Protein AF-A0A8R2D737-F1 (afdb_monomer)

Solvent-accessible surface area (backbone atoms only — not comparable to full-atom values): 8173 Å² total; per-residue (Å²): 112,77,72,64,36,71,63,40,55,35,70,74,32,66,66,56,41,51,51,49,53,51,54,52,37,54,50,36,44,52,48,15,49,54,43,38,68,54,73,87,69,84,84,71,87,76,64,88,74,66,80,75,78,56,69,66,61,56,52,51,53,54,69,70,34,63,68,55,52,54,49,51,52,50,48,45,76,72,65,49,45,78,71,92,48,25,66,59,35,47,52,52,51,50,52,51,52,52,50,53,52,51,53,51,48,52,54,49,52,52,49,52,54,52,48,58,62,57,44,73,38,72,66,46,37,48,53,50,25,40,51,53,12,52,55,41,41,50,51,42,60,64,72,78,104

Sequence (145 aa):
MVAFGIGGLILLYPSLHLVLKIAGSLYLLWLAWKIATAEYEKLETEDANVKQMPFWQGGLLQLINPKAWLMALGAVASFSLAGDAYLHSVIAISIGMALVNVVSGVIWMGFGSLIGRLLRSPRAWKIFNLAMGALTAACVLLIWR

Organism: Acyrthosiphon pisum (NCBI:txid7029)

Mean predicted aligned error: 8.8 Å

InterPro domains:
  IPR001123 Amino acid exporter protein, LeuE-type [PF01810] (2-135)
  IPR001123 Amino acid exporter protein, LeuE-type [PTHR30086] (1-143)

Structure (mmCIF, N/CA/C/O backbone):
data_AF-A0A8R2D737-F1
#
_entry.id   AF-A0A8R2D737-F1
#
loop_
_atom_site.group_PDB
_atom_site.id
_atom_site.type_symbol
_atom_site.label_atom_id
_atom_site.label_alt_id
_atom_site.label_comp_id
_atom_site.label_asym_id
_atom_site.label_entity_id
_atom_site.label_seq_id
_atom_site.pdbx_PDB_ins_code
_atom_site.Cartn_x
_atom_site.Cartn_y
_atom_site.Cartn_z
_atom_site.occupancy
_atom_site.B_iso_or_equiv
_atom_site.auth_seq_id
_atom_site.auth_comp_id
_atom_site.auth_asym_id
_atom_site.auth_atom_id
_atom_site.pdbx_PDB_model_num
ATOM 1 N N . MET A 1 1 ? 2.967 -3.550 -24.556 1.00 42.69 1 MET A N 1
ATOM 2 C CA . MET A 1 1 ? 2.340 -4.831 -24.962 1.00 42.69 1 MET A CA 1
ATOM 3 C C . MET A 1 1 ? 1.610 -5.537 -23.816 1.00 42.69 1 MET A C 1
ATOM 5 O O . MET A 1 1 ? 0.497 -5.972 -24.050 1.00 42.69 1 MET A O 1
ATOM 9 N N . VAL A 1 2 ? 2.101 -5.548 -22.566 1.00 39.44 2 VAL A N 1
ATOM 10 C CA . VAL A 1 2 ? 1.296 -6.027 -21.407 1.00 39.44 2 VAL A CA 1
ATOM 11 C C . VAL A 1 2 ? 0.088 -5.114 -21.108 1.00 39.44 2 VAL A C 1
ATOM 13 O O . VAL A 1 2 ? -0.982 -5.598 -20.760 1.00 39.44 2 VAL A O 1
ATOM 16 N N . ALA A 1 3 ? 0.206 -3.804 -21.365 1.00 42.97 3 ALA A N 1
ATOM 17 C CA . ALA A 1 3 ? -0.917 -2.856 -21.301 1.00 42.97 3 ALA A CA 1
ATOM 18 C C . ALA A 1 3 ? -2.002 -3.073 -22.385 1.00 42.97 3 ALA A C 1
ATOM 20 O O . ALA A 1 3 ? -3.113 -2.585 -22.226 1.00 42.97 3 ALA A O 1
ATOM 21 N N . PHE A 1 4 ? -1.708 -3.836 -23.449 1.00 49.62 4 PHE A N 1
ATOM 22 C CA . PHE A 1 4 ? -2.704 -4.270 -24.441 1.00 49.62 4 PHE A CA 1
ATOM 23 C C . PHE A 1 4 ? -3.404 -5.586 -24.047 1.00 49.62 4 PHE A C 1
ATOM 25 O O . PHE A 1 4 ? -4.264 -6.057 -24.783 1.00 49.62 4 PHE A O 1
ATOM 32 N N . GLY A 1 5 ? -3.053 -6.183 -22.898 1.00 67.06 5 GLY A N 1
ATOM 33 C CA . GLY A 1 5 ? -3.760 -7.329 -22.319 1.00 67.06 5 GLY A CA 1
ATOM 34 C C . GLY A 1 5 ? -5.106 -6.927 -21.709 1.00 67.06 5 GLY A C 1
ATOM 35 O O . GLY A 1 5 ? -5.777 -6.036 -22.211 1.00 67.06 5 GLY A O 1
ATOM 36 N N . ILE A 1 6 ? -5.498 -7.549 -20.593 1.00 58.34 6 ILE A N 1
ATOM 37 C CA . ILE A 1 6 ? -6.812 -7.402 -19.927 1.00 58.34 6 ILE A CA 1
ATOM 38 C C . ILE A 1 6 ? -7.327 -5.942 -19.864 1.00 58.34 6 ILE A C 1
ATOM 40 O O . ILE A 1 6 ? -8.517 -5.717 -20.052 1.00 58.34 6 ILE A O 1
ATOM 44 N N . GLY A 1 7 ? -6.450 -4.944 -19.690 1.00 58.56 7 GLY A N 1
ATOM 45 C CA . GLY A 1 7 ? -6.817 -3.520 -19.734 1.00 58.56 7 GLY A CA 1
ATOM 46 C C . GLY A 1 7 ? -7.440 -3.052 -21.060 1.00 58.56 7 GLY A C 1
ATOM 47 O O . GLY A 1 7 ? -8.422 -2.317 -21.038 1.00 58.56 7 GLY A O 1
ATOM 48 N N . GLY A 1 8 ? -6.944 -3.524 -22.207 1.00 62.84 8 GLY A N 1
ATOM 49 C CA . GLY A 1 8 ? -7.545 -3.268 -23.519 1.00 62.84 8 GLY A CA 1
ATOM 50 C C . GLY A 1 8 ? -8.907 -3.950 -23.681 1.00 62.84 8 GLY A C 1
ATOM 51 O O . GLY A 1 8 ? -9.856 -3.320 -24.135 1.00 62.84 8 GLY A O 1
ATOM 52 N N . LEU A 1 9 ? -9.042 -5.202 -23.226 1.00 64.94 9 LEU A N 1
ATOM 53 C CA . LEU A 1 9 ? -10.320 -5.935 -23.226 1.00 64.94 9 LEU A CA 1
ATOM 54 C C . LEU A 1 9 ? -11.387 -5.250 -22.355 1.00 64.94 9 LEU A C 1
ATOM 56 O O . LEU A 1 9 ? -12.548 -5.185 -22.747 1.00 64.94 9 LEU A O 1
ATOM 60 N N . ILE A 1 10 ? -10.999 -4.696 -21.205 1.00 66.56 10 ILE A N 1
ATOM 61 C CA . ILE A 1 10 ? -11.898 -3.929 -20.328 1.00 66.56 10 ILE A CA 1
ATOM 62 C C . ILE A 1 10 ? -12.374 -2.635 -21.008 1.00 66.56 10 ILE A C 1
ATOM 64 O O . ILE A 1 10 ? -13.529 -2.253 -20.833 1.00 66.56 10 ILE A O 1
ATOM 68 N N . LEU A 1 11 ? -11.524 -1.982 -21.808 1.00 65.75 11 LEU A N 1
ATOM 69 C CA . LEU A 1 11 ? -11.902 -0.789 -22.579 1.00 65.75 11 LEU A CA 1
ATOM 70 C C . LEU A 1 11 ? -12.816 -1.118 -23.771 1.00 65.75 11 LEU A C 1
ATOM 72 O O . LEU A 1 11 ? -13.665 -0.308 -24.129 1.00 65.75 11 LEU A O 1
ATOM 76 N N . LEU A 1 12 ? -12.661 -2.305 -24.364 1.00 73.00 12 LEU A N 1
ATOM 77 C CA . LEU A 1 12 ? -13.482 -2.792 -25.478 1.00 73.00 12 LEU A CA 1
ATOM 78 C C . LEU A 1 12 ? -14.896 -3.221 -25.050 1.00 73.00 12 LEU A C 1
ATOM 80 O O . LEU A 1 12 ? -15.819 -3.129 -25.857 1.00 73.00 12 LEU A O 1
ATOM 84 N N . TYR A 1 13 ? -15.085 -3.660 -23.799 1.00 80.94 13 TYR A N 1
ATOM 85 C CA . TYR A 1 13 ? -16.378 -4.111 -23.270 1.00 80.94 13 TYR A CA 1
ATOM 86 C C . TYR A 1 13 ? -16.858 -3.231 -22.101 1.00 80.94 13 TYR A C 1
ATOM 88 O O . TYR A 1 13 ? -16.513 -3.492 -20.944 1.00 80.94 13 TYR A O 1
ATOM 96 N N . PRO A 1 14 ? -17.733 -2.236 -22.355 1.00 79.44 14 PRO A N 1
ATOM 97 C CA . PRO A 1 14 ? -18.270 -1.347 -21.318 1.00 79.44 14 PRO A CA 1
ATOM 98 C C . PRO A 1 14 ? -18.964 -2.081 -20.161 1.00 79.44 14 PRO A C 1
ATOM 100 O O . PRO A 1 14 ? -18.904 -1.642 -19.013 1.00 79.44 14 PRO A O 1
ATOM 103 N N . SER A 1 15 ? -19.591 -3.228 -20.443 1.00 84.19 15 SER A N 1
ATOM 104 C CA . SER A 1 15 ? -20.219 -4.087 -19.433 1.00 84.19 15 SER A CA 1
ATOM 105 C C . SER A 1 15 ? -19.199 -4.694 -18.466 1.00 84.19 15 SER A C 1
ATOM 107 O O . SER A 1 15 ? -19.436 -4.699 -17.260 1.00 84.19 15 SER A O 1
ATOM 109 N N . LEU A 1 16 ? -18.043 -5.145 -18.963 1.00 85.12 16 LEU A N 1
ATOM 110 C CA . LEU A 1 16 ? -16.965 -5.684 -18.131 1.00 85.12 16 LEU A CA 1
ATOM 111 C C . LEU A 1 16 ? -16.389 -4.600 -17.216 1.00 85.12 16 LEU A C 1
ATOM 113 O O . LEU A 1 16 ? -16.150 -4.847 -16.033 1.00 85.12 16 LEU A O 1
ATOM 117 N N . HIS A 1 17 ? -16.227 -3.386 -17.742 1.00 83.25 17 HIS A N 1
ATOM 118 C CA . HIS A 1 17 ? -15.794 -2.243 -16.948 1.00 83.25 17 HIS A CA 1
ATOM 119 C C . HIS A 1 17 ? -16.789 -1.933 -15.819 1.00 83.25 17 HIS A C 1
ATOM 121 O O . HIS A 1 17 ? -16.374 -1.790 -14.670 1.00 83.25 17 HIS A O 1
ATOM 127 N N . LEU A 1 18 ? -18.098 -1.914 -16.098 1.00 88.06 18 LEU A N 1
ATOM 128 C CA . LEU A 1 18 ? -19.127 -1.695 -15.074 1.00 88.06 18 LEU A CA 1
ATOM 129 C C . LEU A 1 18 ? -19.121 -2.788 -13.994 1.00 88.06 18 LEU A C 1
ATOM 131 O O . LEU A 1 18 ? -19.165 -2.471 -12.805 1.00 88.06 18 LEU A O 1
ATOM 135 N N . VAL A 1 19 ? -19.021 -4.061 -14.390 1.00 90.94 19 VAL A N 1
ATOM 136 C CA . VAL A 1 19 ? -18.943 -5.190 -13.448 1.00 90.94 19 VAL A CA 1
ATOM 137 C C . VAL A 1 19 ? -17.732 -5.044 -12.529 1.00 90.94 19 VAL A C 1
ATOM 139 O O . VAL A 1 19 ? -17.870 -5.191 -11.317 1.00 90.94 19 VAL A O 1
ATOM 142 N N . LEU A 1 20 ? -16.565 -4.687 -13.072 1.00 88.81 20 LEU A N 1
ATOM 143 C CA . LEU A 1 20 ? -15.360 -4.449 -12.277 1.00 88.81 20 LEU A CA 1
ATOM 144 C C . LEU A 1 20 ? -15.508 -3.252 -11.332 1.00 88.81 20 LEU A C 1
ATOM 146 O O . LEU A 1 20 ? -15.084 -3.347 -10.180 1.00 88.81 20 LEU A O 1
ATOM 150 N N . LYS A 1 21 ? -16.141 -2.154 -11.770 1.00 90.62 21 LYS A N 1
ATOM 151 C CA . LYS A 1 21 ? -16.426 -0.994 -10.905 1.00 90.62 21 LYS A CA 1
ATOM 152 C C . LYS A 1 21 ? -17.318 -1.389 -9.729 1.00 90.62 21 LYS A C 1
ATOM 154 O O . LYS A 1 21 ? -17.006 -1.036 -8.592 1.00 90.62 21 LYS A O 1
ATOM 159 N N . ILE A 1 22 ? -18.386 -2.150 -9.973 1.00 94.19 22 ILE A N 1
ATOM 160 C CA . ILE A 1 22 ? -19.298 -2.622 -8.919 1.00 94.19 22 ILE A CA 1
ATOM 161 C C . ILE A 1 22 ? -18.581 -3.598 -7.983 1.00 94.19 22 ILE A C 1
ATOM 163 O O . ILE A 1 22 ? -18.577 -3.383 -6.772 1.00 94.19 22 ILE A O 1
ATOM 167 N N . ALA A 1 23 ? -17.930 -4.630 -8.526 1.00 94.44 23 ALA A N 1
ATOM 168 C CA . ALA A 1 23 ? -17.226 -5.638 -7.736 1.00 94.44 23 ALA A CA 1
ATOM 169 C C . ALA A 1 23 ? -16.114 -5.012 -6.876 1.00 94.44 23 ALA A C 1
ATOM 171 O O . ALA A 1 23 ? -16.032 -5.281 -5.677 1.00 94.44 23 ALA A O 1
ATOM 172 N N . GLY A 1 24 ? -15.308 -4.120 -7.458 1.00 93.19 24 GLY A N 1
ATOM 173 C CA . GLY A 1 24 ? -14.271 -3.379 -6.744 1.00 93.19 24 GLY A CA 1
ATOM 174 C C . GLY A 1 24 ? -14.838 -2.451 -5.667 1.00 93.19 24 GLY A C 1
ATOM 175 O O . GLY A 1 24 ? -14.299 -2.408 -4.565 1.00 93.19 24 GLY A O 1
ATOM 176 N N . SER A 1 25 ? -15.957 -1.768 -5.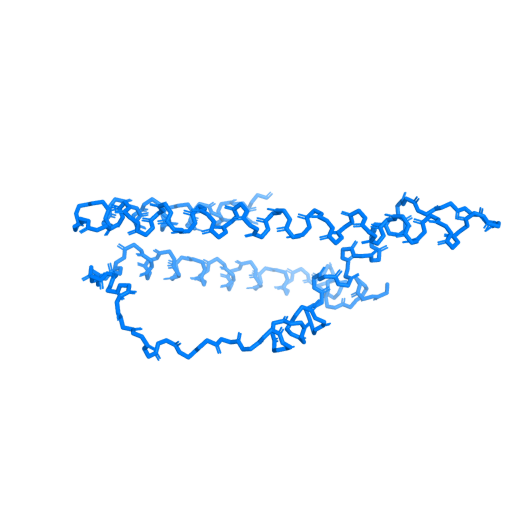939 1.00 95.75 25 SER A N 1
ATOM 177 C CA . SER A 1 25 ? -16.638 -0.924 -4.944 1.00 95.75 25 SER A CA 1
ATOM 178 C C . SER A 1 25 ? -17.130 -1.740 -3.753 1.00 95.75 25 SER A C 1
ATOM 180 O O . SER A 1 25 ? -16.855 -1.383 -2.610 1.00 95.75 25 SER A O 1
ATOM 182 N N . LEU A 1 26 ? -17.819 -2.857 -4.008 1.00 96.88 26 LEU A N 1
ATOM 183 C CA . LEU A 1 26 ? -18.318 -3.750 -2.960 1.00 96.88 26 LEU A CA 1
ATOM 184 C C . LEU A 1 26 ? -17.171 -4.314 -2.121 1.00 96.88 26 LEU A C 1
ATOM 186 O O . LEU A 1 26 ? -17.252 -4.319 -0.894 1.00 96.88 26 LEU A O 1
ATOM 190 N N . TYR A 1 27 ? -16.084 -4.730 -2.772 1.00 96.12 27 TYR A N 1
ATOM 191 C CA . TYR A 1 27 ? -14.895 -5.215 -2.084 1.00 96.12 27 TYR A CA 1
ATOM 192 C C . TYR A 1 27 ? -14.253 -4.137 -1.202 1.00 96.12 27 TYR A C 1
ATOM 194 O O . TYR A 1 27 ? -13.930 -4.413 -0.048 1.00 96.12 27 TYR A O 1
ATOM 202 N N . LEU A 1 28 ? -14.099 -2.905 -1.699 1.00 95.56 28 LEU A N 1
ATOM 203 C CA . LEU A 1 28 ? -13.539 -1.803 -0.912 1.00 95.56 28 LEU A CA 1
ATOM 204 C C . LEU A 1 28 ? -14.435 -1.414 0.265 1.00 95.56 28 LEU A C 1
ATOM 206 O O . LEU A 1 28 ? -13.910 -1.152 1.342 1.00 95.56 28 LEU A O 1
ATOM 210 N N . LEU A 1 29 ? -15.762 -1.416 0.102 1.00 96.88 29 LEU A N 1
ATOM 211 C CA . LEU A 1 29 ? -16.694 -1.172 1.210 1.00 96.88 29 LEU A CA 1
ATOM 212 C C . LEU A 1 29 ? -16.627 -2.285 2.257 1.00 96.88 29 LEU A C 1
ATOM 214 O O . LEU A 1 29 ? -16.580 -2.003 3.454 1.00 96.88 29 LEU A O 1
ATOM 218 N N . TRP A 1 30 ? -16.568 -3.542 1.819 1.00 97.19 30 TRP A N 1
ATOM 219 C CA . TRP A 1 30 ? -16.375 -4.681 2.712 1.00 97.19 30 TRP A CA 1
ATOM 220 C C . TRP A 1 30 ? -15.043 -4.586 3.469 1.00 97.19 30 TRP A C 1
ATOM 222 O O . TRP A 1 30 ? -14.998 -4.794 4.682 1.00 97.19 30 TRP A O 1
ATOM 232 N N . LEU A 1 31 ? -13.963 -4.213 2.779 1.00 95.06 31 LEU A N 1
ATOM 233 C CA . LEU A 1 31 ? -12.648 -4.022 3.383 1.00 95.06 31 LEU A CA 1
ATOM 234 C C . LEU A 1 31 ? -12.648 -2.848 4.370 1.00 95.06 31 LEU A C 1
ATOM 236 O O . LEU A 1 31 ? -12.115 -2.976 5.468 1.00 95.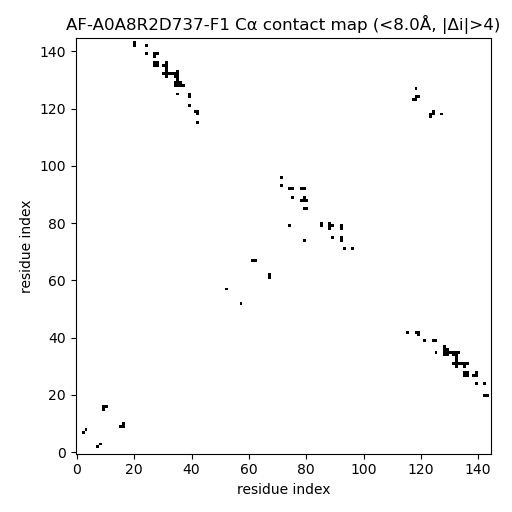06 31 LEU A O 1
ATOM 240 N N . ALA A 1 32 ? -13.280 -1.731 4.007 1.00 96.44 32 ALA A N 1
ATOM 241 C CA . ALA A 1 32 ? -13.440 -0.562 4.863 1.00 96.44 32 ALA A CA 1
ATOM 242 C C . ALA A 1 32 ? -14.180 -0.911 6.158 1.00 96.44 32 ALA A C 1
ATOM 244 O O . ALA A 1 32 ? -13.723 -0.536 7.238 1.00 96.44 32 ALA A O 1
ATOM 245 N N . TRP A 1 33 ? -15.275 -1.672 6.054 1.00 96.50 33 TRP A N 1
ATOM 246 C CA . TRP A 1 33 ? -16.006 -2.188 7.209 1.00 96.50 33 TRP A CA 1
ATOM 247 C C . TRP A 1 33 ? -15.107 -3.058 8.087 1.00 96.50 33 TRP A C 1
ATOM 249 O O . TRP A 1 33 ? -14.979 -2.799 9.280 1.00 96.50 33 TRP A O 1
ATOM 259 N N . LYS A 1 34 ? -14.409 -4.027 7.483 1.00 95.38 34 LYS A N 1
ATOM 260 C CA . LYS A 1 34 ? -13.509 -4.938 8.199 1.00 95.38 34 LYS A CA 1
ATOM 261 C C . LYS A 1 34 ? -12.390 -4.201 8.940 1.00 95.38 34 LYS A C 1
ATOM 263 O O . LYS A 1 34 ? -12.056 -4.589 10.054 1.00 95.38 34 LYS A O 1
ATOM 268 N N . ILE A 1 35 ? -11.821 -3.151 8.342 1.00 93.25 35 ILE A N 1
ATOM 269 C CA . ILE A 1 35 ? -10.809 -2.304 8.989 1.00 93.25 35 ILE A CA 1
ATOM 270 C C . ILE A 1 35 ? -11.443 -1.530 10.150 1.00 93.25 35 ILE A C 1
ATOM 272 O O . ILE A 1 35 ? -10.923 -1.575 11.261 1.00 93.25 35 ILE A O 1
ATOM 276 N N . ALA A 1 36 ? -12.574 -0.857 9.920 1.00 93.69 36 ALA A N 1
ATOM 277 C CA . ALA A 1 36 ? -13.226 -0.013 10.922 1.00 93.69 36 ALA A CA 1
ATOM 278 C C . ALA A 1 36 ? -13.704 -0.791 12.160 1.00 93.69 36 ALA A C 1
ATOM 280 O O . ALA A 1 36 ? -13.657 -0.256 13.268 1.00 93.69 36 ALA A O 1
ATOM 281 N N . THR A 1 37 ? -14.140 -2.044 11.991 1.00 92.62 37 THR A N 1
ATOM 282 C CA . THR A 1 37 ? -14.617 -2.907 13.085 1.00 92.62 37 THR A CA 1
ATOM 283 C C . THR A 1 37 ? -13.556 -3.858 13.629 1.00 92.62 37 THR A C 1
ATOM 285 O O . THR A 1 37 ? -13.895 -4.736 14.419 1.00 92.62 37 THR A O 1
ATOM 288 N N . ALA A 1 38 ? -12.294 -3.739 13.209 1.00 90.69 38 ALA A N 1
ATOM 289 C CA . ALA A 1 38 ? -11.240 -4.607 13.715 1.00 90.69 38 ALA A CA 1
ATOM 290 C C . ALA A 1 38 ? -11.055 -4.402 15.226 1.00 90.69 38 ALA A C 1
ATOM 292 O O . ALA A 1 38 ? -10.828 -3.279 15.699 1.00 90.69 38 ALA A O 1
ATOM 293 N N . GLU A 1 39 ? -11.165 -5.499 15.976 1.00 86.31 39 GLU A N 1
ATOM 294 C CA . GLU A 1 39 ? -11.001 -5.501 17.425 1.00 86.31 39 GLU A CA 1
ATOM 295 C C . GLU A 1 39 ? -9.598 -5.037 17.816 1.00 86.31 39 GLU A C 1
ATOM 297 O O . GLU A 1 39 ? -8.647 -5.113 17.038 1.00 86.31 39 GLU A O 1
ATOM 302 N N . TYR A 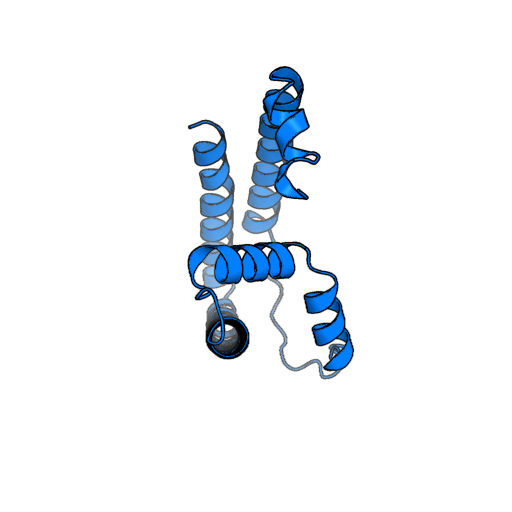1 40 ? -9.489 -4.484 19.022 1.00 83.38 40 TYR A N 1
ATOM 303 C CA . TYR A 1 40 ? -8.198 -4.074 19.547 1.00 83.38 40 TYR A CA 1
ATOM 304 C C . TYR A 1 40 ? -7.394 -5.319 19.909 1.00 83.38 40 TYR A C 1
ATOM 306 O O . TYR A 1 40 ? -7.680 -5.973 20.910 1.00 83.38 40 TYR A O 1
ATOM 314 N N . GLU A 1 41 ? -6.372 -5.600 19.115 1.00 74.50 41 GLU A N 1
ATOM 315 C CA . GLU A 1 41 ? -5.362 -6.595 19.432 1.00 74.50 41 GLU A CA 1
ATOM 316 C C . GLU A 1 41 ? -4.112 -5.855 19.896 1.00 74.50 41 GLU A C 1
ATOM 318 O O . GLU A 1 41 ? -3.612 -4.938 19.233 1.00 74.50 41 GLU A O 1
ATOM 323 N N . LYS A 1 42 ? -3.633 -6.191 21.093 1.00 68.56 42 LYS A N 1
ATOM 324 C CA . LYS A 1 42 ? -2.420 -5.579 21.622 1.00 68.56 42 LYS A CA 1
ATOM 325 C C . LYS A 1 42 ? -1.282 -5.998 20.695 1.00 68.56 42 LYS A C 1
ATOM 327 O O . LYS A 1 42 ? -0.989 -7.180 20.579 1.00 68.56 42 LYS A O 1
ATOM 332 N N . LEU A 1 43 ? -0.664 -5.025 20.027 1.00 67.00 43 LEU A N 1
ATOM 333 C CA . LEU A 1 43 ? 0.498 -5.247 19.169 1.00 67.00 43 LEU A CA 1
ATOM 334 C C . LEU A 1 43 ? 1.693 -5.654 20.046 1.00 67.00 43 LEU A C 1
ATOM 336 O O . LEU A 1 43 ? 2.532 -4.820 20.401 1.00 67.00 43 LEU A O 1
ATOM 340 N N . GLU A 1 44 ? 1.746 -6.917 20.458 1.00 61.88 44 GLU A N 1
ATOM 341 C CA . GLU A 1 44 ? 2.868 -7.477 21.202 1.00 61.88 44 GLU A CA 1
ATOM 342 C C . GLU A 1 44 ? 4.036 -7.635 20.233 1.00 61.88 44 GLU A C 1
ATOM 344 O O . GLU A 1 44 ? 4.102 -8.525 19.396 1.00 61.88 44 GLU A O 1
ATOM 349 N N . THR A 1 45 ? 4.949 -6.666 20.290 1.00 57.44 45 THR A N 1
ATOM 350 C CA . THR A 1 45 ? 6.151 -6.629 19.444 1.00 57.44 45 THR A CA 1
ATOM 351 C C . THR A 1 45 ? 7.261 -7.542 19.988 1.00 57.44 45 THR A C 1
ATOM 353 O O . THR A 1 45 ? 8.351 -7.569 19.428 1.00 57.44 45 THR A O 1
ATOM 356 N N . GLU A 1 46 ? 7.005 -8.246 21.097 1.00 53.22 46 GLU A N 1
ATOM 357 C CA . GLU A 1 46 ? 7.983 -9.049 21.844 1.00 53.22 46 GLU A CA 1
ATOM 358 C C . GLU A 1 46 ? 7.935 -10.546 21.524 1.00 53.22 46 GLU A C 1
ATOM 360 O O . GLU A 1 46 ? 8.849 -11.271 21.918 1.00 53.22 46 GLU A O 1
ATOM 365 N N . ASP A 1 47 ? 6.953 -11.017 20.748 1.00 50.03 47 ASP A N 1
ATOM 366 C CA . ASP A 1 47 ? 6.954 -12.400 20.283 1.00 50.03 47 ASP A CA 1
ATOM 367 C C . ASP A 1 47 ? 8.047 -12.603 19.225 1.00 50.03 47 ASP A C 1
ATOM 369 O O . ASP A 1 47 ? 7.868 -12.409 18.020 1.00 50.03 47 ASP A O 1
ATOM 373 N N . ALA A 1 48 ? 9.208 -13.063 19.692 1.00 52.19 48 ALA A N 1
ATOM 374 C CA . ALA A 1 48 ? 10.379 -13.451 18.905 1.00 52.19 48 ALA A CA 1
ATOM 375 C C . ALA A 1 48 ? 10.121 -14.596 17.894 1.00 52.19 48 ALA A C 1
ATOM 377 O O . ALA A 1 48 ? 11.046 -15.041 17.218 1.00 52.19 48 ALA A O 1
ATOM 378 N N . ASN A 1 49 ? 8.875 -15.067 17.770 1.00 52.34 49 ASN A N 1
ATOM 379 C CA . ASN A 1 49 ? 8.445 -16.128 16.860 1.00 52.34 49 ASN A CA 1
ATOM 380 C C . ASN A 1 49 ? 7.803 -15.626 15.557 1.00 52.34 49 ASN A C 1
ATOM 382 O O . ASN A 1 49 ? 7.328 -16.439 14.759 1.00 52.34 49 ASN A O 1
ATOM 386 N N . VAL A 1 50 ? 7.806 -14.315 15.280 1.00 59.81 50 VAL A N 1
ATOM 387 C CA . VAL A 1 50 ? 7.458 -13.831 13.936 1.00 59.81 50 VAL A CA 1
ATOM 388 C C . VAL A 1 50 ? 8.483 -14.396 12.954 1.00 59.81 50 VAL A C 1
ATOM 390 O O . VAL A 1 50 ? 9.648 -14.000 12.955 1.00 59.81 50 VAL A O 1
ATOM 393 N N . LYS A 1 51 ? 8.049 -15.343 12.116 1.00 63.66 51 LYS A N 1
ATOM 394 C CA . LYS A 1 51 ? 8.868 -15.965 11.072 1.00 63.66 51 LYS A CA 1
ATOM 395 C C . LYS A 1 51 ? 9.421 -14.870 10.160 1.00 63.66 51 LYS A C 1
ATOM 397 O O . LYS A 1 51 ? 8.718 -14.361 9.289 1.00 63.66 51 LYS A O 1
ATOM 402 N N . GLN A 1 52 ? 10.675 -14.490 10.3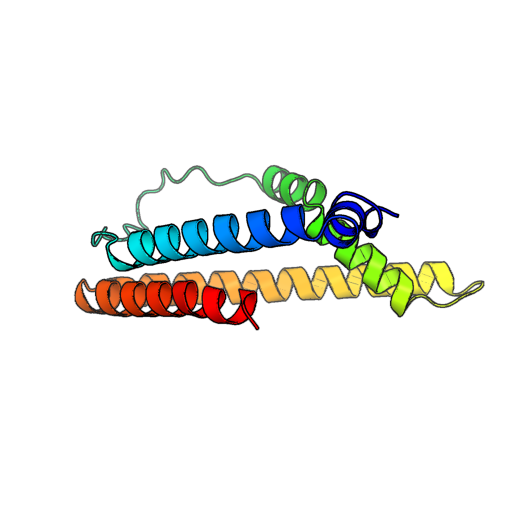88 1.00 69.00 52 GLN A N 1
ATOM 403 C CA . GLN A 1 52 ? 11.343 -13.470 9.594 1.00 69.00 52 GLN A CA 1
ATOM 404 C C . GLN A 1 52 ? 11.441 -13.971 8.156 1.00 69.00 52 GLN A C 1
ATOM 406 O O . GLN A 1 52 ? 11.967 -15.056 7.900 1.00 69.00 52 GLN A O 1
ATOM 411 N N . MET A 1 53 ? 10.903 -13.200 7.212 1.00 76.88 53 MET A N 1
ATOM 412 C CA . MET A 1 53 ? 11.030 -13.538 5.802 1.00 76.88 53 MET A CA 1
ATOM 413 C C . MET A 1 53 ? 12.498 -13.336 5.392 1.00 76.88 53 MET A C 1
ATOM 415 O O . MET A 1 53 ? 12.993 -12.210 5.485 1.00 76.88 53 MET A O 1
ATOM 419 N N . PRO A 1 54 ? 13.220 -14.383 4.954 1.00 84.75 54 PRO A N 1
ATOM 420 C CA . PRO A 1 54 ? 14.600 -14.239 4.518 1.00 84.75 54 PRO A CA 1
ATOM 421 C C . PRO A 1 54 ? 14.690 -13.297 3.312 1.00 84.75 54 PRO A C 1
ATOM 423 O O . PRO A 1 54 ? 13.813 -13.276 2.447 1.00 84.75 54 PRO A O 1
ATOM 426 N N . PHE A 1 55 ? 15.788 -12.543 3.234 1.00 83.19 55 PHE A N 1
ATOM 427 C CA . PHE A 1 55 ? 16.003 -11.490 2.234 1.00 83.19 55 PHE A CA 1
ATOM 428 C C . PHE A 1 55 ? 15.709 -11.933 0.789 1.00 83.19 55 PHE A C 1
ATOM 430 O O . PHE A 1 55 ? 15.062 -11.211 0.031 1.00 83.19 55 PHE A O 1
ATOM 437 N N . TRP A 1 56 ? 16.111 -13.152 0.419 1.00 85.62 56 TRP A N 1
ATOM 438 C CA . TRP A 1 56 ? 15.895 -13.692 -0.924 1.00 85.62 56 TRP A CA 1
ATOM 439 C C . TRP A 1 56 ? 14.411 -13.887 -1.266 1.00 85.62 56 TRP A C 1
ATOM 441 O O . TRP A 1 56 ? 14.028 -13.673 -2.413 1.00 85.62 56 TRP A O 1
ATOM 451 N N . GLN A 1 57 ? 13.557 -14.233 -0.291 1.00 86.50 57 GLN A N 1
ATOM 452 C CA . GLN A 1 57 ? 12.109 -14.349 -0.512 1.00 86.50 57 GLN A CA 1
ATOM 453 C C . GLN A 1 57 ? 11.502 -12.979 -0.810 1.00 86.50 57 GLN A C 1
ATOM 455 O O . GLN A 1 57 ? 10.673 -12.858 -1.709 1.00 86.50 57 GLN A O 1
ATOM 460 N N . GLY A 1 58 ? 11.976 -11.934 -0.124 1.00 82.94 58 GLY A N 1
ATOM 461 C CA . GLY A 1 58 ? 11.611 -10.551 -0.435 1.00 82.94 58 GLY A CA 1
ATOM 462 C C . GLY A 1 58 ? 12.062 -10.126 -1.831 1.00 82.94 58 GLY A C 1
ATOM 463 O O . GLY A 1 58 ? 11.276 -9.534 -2.571 1.00 82.94 58 GLY A O 1
ATOM 464 N N . GLY A 1 59 ? 13.288 -10.484 -2.221 1.00 83.06 59 GLY A N 1
ATOM 465 C CA . GLY A 1 59 ? 13.807 -10.243 -3.570 1.00 83.06 59 GLY A CA 1
ATOM 466 C C . GLY A 1 59 ? 12.976 -10.931 -4.657 1.00 83.06 59 GLY A C 1
ATOM 467 O O . GLY A 1 59 ? 12.578 -10.290 -5.628 1.00 83.06 59 GLY A O 1
ATOM 468 N N . LEU A 1 60 ? 12.633 -12.209 -4.469 1.00 87.19 60 LEU A N 1
ATOM 469 C CA . LEU A 1 60 ? 11.780 -12.950 -5.404 1.00 87.19 60 LEU A CA 1
ATOM 470 C C . LEU A 1 60 ? 10.363 -12.378 -5.484 1.00 87.19 60 LEU A C 1
ATOM 472 O O . LEU A 1 60 ? 9.798 -12.313 -6.574 1.00 87.19 60 LEU A O 1
ATOM 476 N N . LEU A 1 61 ? 9.797 -11.918 -4.366 1.00 84.38 61 LEU A N 1
ATOM 477 C CA . LEU A 1 61 ? 8.480 -11.282 -4.366 1.00 84.38 61 LEU A CA 1
ATOM 478 C C . LEU A 1 61 ? 8.482 -9.989 -5.191 1.00 84.38 61 LEU A C 1
ATOM 480 O O . LEU A 1 61 ? 7.539 -9.737 -5.939 1.00 84.38 61 LEU A O 1
ATOM 484 N N . GLN A 1 62 ? 9.546 -9.185 -5.098 1.00 82.69 62 GLN A N 1
ATOM 485 C CA . GLN A 1 62 ? 9.694 -8.002 -5.950 1.00 82.69 62 GLN A CA 1
ATOM 486 C C . GLN A 1 62 ? 9.885 -8.378 -7.420 1.00 82.69 62 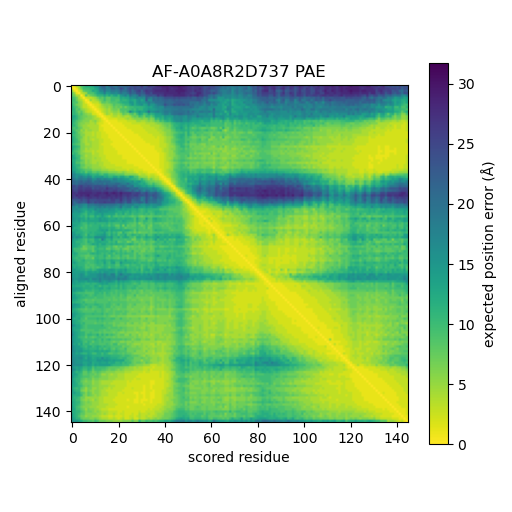GLN A C 1
ATOM 488 O O . GLN A 1 62 ? 9.324 -7.711 -8.288 1.00 82.69 62 GLN A O 1
ATOM 493 N N . LEU A 1 63 ? 10.617 -9.459 -7.703 1.00 83.06 63 LEU A N 1
ATOM 494 C CA . LEU A 1 63 ? 10.834 -9.927 -9.068 1.00 83.06 63 LEU A CA 1
ATOM 495 C C . LEU A 1 63 ? 9.547 -10.438 -9.720 1.00 83.06 63 LEU A C 1
ATOM 497 O O . LEU A 1 63 ? 9.339 -10.184 -10.896 1.00 83.06 63 LEU A O 1
ATOM 501 N N . ILE A 1 64 ? 8.668 -11.123 -8.989 1.00 85.31 64 ILE A N 1
ATOM 502 C CA . ILE A 1 64 ? 7.397 -11.633 -9.534 1.00 85.31 64 ILE A CA 1
ATOM 503 C C . ILE A 1 64 ? 6.341 -10.515 -9.642 1.00 85.31 64 ILE A C 1
ATOM 505 O O . ILE A 1 64 ? 5.336 -10.673 -10.331 1.00 85.31 64 ILE A O 1
ATOM 509 N N . ASN A 1 65 ? 6.554 -9.364 -8.997 1.00 85.19 65 ASN A N 1
ATOM 510 C CA . ASN A 1 65 ? 5.590 -8.271 -8.965 1.00 85.19 65 ASN A CA 1
ATOM 511 C C . ASN A 1 65 ? 5.482 -7.549 -10.330 1.00 85.19 65 ASN A C 1
ATOM 513 O O . ASN A 1 65 ? 6.362 -6.750 -10.671 1.00 85.19 65 ASN A O 1
ATOM 517 N N . PRO A 1 66 ? 4.369 -7.702 -11.079 1.00 80.12 66 PRO A N 1
ATOM 518 C CA . PRO A 1 66 ? 4.216 -7.071 -12.391 1.00 80.12 66 PRO A CA 1
ATOM 519 C C . PRO A 1 66 ? 4.212 -5.537 -12.314 1.00 80.12 66 PRO A C 1
ATOM 521 O O . PRO A 1 66 ? 4.574 -4.870 -13.283 1.00 80.12 66 PRO A O 1
ATOM 524 N N . LYS A 1 67 ? 3.864 -4.953 -11.157 1.00 80.25 67 LYS A N 1
ATOM 525 C CA . LYS A 1 67 ? 3.925 -3.502 -10.934 1.00 80.25 67 LYS A CA 1
ATOM 526 C C . LYS A 1 67 ? 5.353 -2.976 -11.075 1.00 80.25 67 LYS A C 1
ATOM 528 O O . LYS A 1 67 ? 5.547 -1.918 -11.669 1.00 80.25 67 LYS A O 1
ATOM 533 N N . ALA A 1 68 ? 6.339 -3.710 -10.555 1.00 82.75 68 ALA A N 1
ATOM 534 C CA . ALA A 1 68 ? 7.739 -3.303 -10.618 1.00 82.75 68 ALA A CA 1
ATOM 535 C C . ALA A 1 68 ? 8.239 -3.277 -12.069 1.00 82.75 68 ALA A C 1
ATOM 537 O O . ALA A 1 68 ? 8.892 -2.321 -12.483 1.00 82.75 68 ALA A O 1
ATOM 538 N N . TRP A 1 69 ? 7.856 -4.277 -12.867 1.00 83.94 69 TRP A N 1
ATOM 539 C CA . TRP A 1 69 ? 8.262 -4.384 -14.269 1.00 83.94 69 TRP A CA 1
ATOM 540 C C . TRP A 1 69 ? 7.646 -3.277 -15.113 1.00 83.94 69 TRP A C 1
ATOM 542 O O . TRP A 1 69 ? 8.341 -2.637 -15.896 1.00 83.94 69 TRP A O 1
ATOM 552 N N . LEU A 1 70 ? 6.352 -3.012 -14.924 1.00 85.44 70 LEU A N 1
ATOM 553 C CA . LEU A 1 70 ? 5.660 -1.934 -15.627 1.00 85.44 70 LEU A CA 1
ATOM 554 C C . LEU A 1 70 ? 6.263 -0.565 -15.297 1.00 85.44 70 LEU A C 1
ATOM 556 O O . LEU A 1 70 ? 6.413 0.262 -16.192 1.00 85.44 70 LEU A O 1
ATOM 560 N N . MET A 1 71 ? 6.657 -0.343 -14.041 1.00 86.19 71 MET A N 1
ATOM 561 C CA . MET A 1 71 ? 7.314 0.897 -13.630 1.00 86.19 71 MET A CA 1
ATOM 562 C C . MET A 1 71 ? 8.704 1.039 -14.260 1.00 86.19 71 MET A C 1
ATOM 564 O O . MET A 1 71 ? 9.023 2.105 -14.780 1.00 86.19 71 MET A O 1
ATOM 568 N N . ALA A 1 72 ? 9.511 -0.028 -14.262 1.00 85.62 72 ALA A N 1
ATOM 569 C CA . ALA A 1 72 ? 10.845 -0.023 -14.867 1.00 85.62 72 ALA A CA 1
ATOM 570 C C . ALA A 1 72 ? 10.782 0.205 -16.383 1.00 85.62 72 ALA A C 1
ATOM 572 O O . ALA A 1 72 ? 11.490 1.057 -16.915 1.00 85.62 72 ALA A O 1
ATOM 573 N N . LEU A 1 73 ? 9.873 -0.494 -17.068 1.00 86.62 73 LEU A N 1
ATOM 574 C CA . LEU A 1 73 ? 9.623 -0.296 -18.495 1.00 86.62 73 LEU A CA 1
ATOM 575 C C . LEU A 1 73 ? 9.150 1.128 -18.791 1.00 86.62 73 LEU A C 1
ATOM 577 O O . LEU A 1 73 ? 9.631 1.735 -19.743 1.00 86.62 73 LEU A O 1
ATOM 581 N N . GLY A 1 74 ? 8.245 1.676 -17.975 1.00 88.12 74 GLY A N 1
ATOM 582 C CA . GLY A 1 74 ? 7.775 3.053 -18.118 1.00 88.12 74 GLY A CA 1
ATOM 583 C C . GLY A 1 74 ? 8.894 4.078 -17.928 1.00 88.12 74 GLY A C 1
ATOM 584 O O . GLY A 1 74 ? 8.992 5.025 -18.706 1.00 88.12 74 GLY A O 1
ATOM 585 N N . ALA A 1 75 ? 9.772 3.869 -16.945 1.00 88.06 75 ALA A N 1
ATOM 586 C CA . ALA A 1 75 ? 10.906 4.750 -16.687 1.00 88.06 75 ALA A CA 1
ATOM 587 C C . ALA A 1 75 ? 11.931 4.713 -17.828 1.00 88.06 75 ALA A C 1
ATOM 589 O O . ALA A 1 75 ? 12.332 5.766 -18.317 1.00 88.06 75 ALA A O 1
ATOM 590 N N . VAL A 1 76 ? 12.306 3.521 -18.303 1.00 89.50 76 VAL A N 1
ATOM 591 C CA . VAL A 1 76 ? 13.207 3.380 -19.456 1.00 89.50 76 VAL A CA 1
ATOM 592 C C . VAL A 1 76 ? 12.578 4.015 -20.694 1.00 89.50 76 VAL A C 1
ATOM 594 O O . VAL A 1 76 ? 13.209 4.856 -21.319 1.00 89.50 76 VAL A O 1
ATOM 597 N N . ALA A 1 77 ? 11.317 3.705 -21.002 1.00 87.44 77 ALA A N 1
ATOM 598 C CA . ALA A 1 77 ? 10.630 4.270 -22.163 1.00 87.44 77 ALA A CA 1
ATOM 599 C C . ALA A 1 77 ? 10.520 5.804 -22.123 1.00 87.44 77 ALA A C 1
ATOM 601 O O . ALA A 1 77 ? 10.529 6.435 -23.175 1.00 87.44 77 ALA A O 1
ATOM 602 N N . SER A 1 78 ? 10.418 6.399 -20.931 1.00 88.94 78 SER A N 1
ATOM 603 C CA . SER A 1 78 ? 10.252 7.850 -20.777 1.00 88.94 78 SER A CA 1
ATOM 604 C C . SER A 1 78 ? 11.576 8.614 -20.722 1.00 88.94 78 SER A C 1
ATOM 606 O O . SER A 1 78 ? 11.612 9.777 -21.113 1.00 88.94 78 SER A O 1
ATOM 608 N N . PHE A 1 79 ? 12.650 7.995 -20.217 1.00 88.31 79 PHE A N 1
ATOM 609 C CA . PHE A 1 79 ? 13.880 8.709 -19.851 1.00 88.31 79 PHE A CA 1
ATOM 610 C C . PHE A 1 79 ? 15.168 8.144 -20.471 1.00 88.31 79 PHE A C 1
ATOM 612 O O . PHE A 1 79 ? 16.229 8.738 -20.277 1.00 88.31 79 PHE A O 1
ATOM 619 N N . SER A 1 80 ? 15.129 7.021 -21.199 1.00 89.69 80 SER A N 1
ATOM 620 C CA . SER A 1 80 ? 16.333 6.488 -21.854 1.00 89.69 80 SER A CA 1
ATOM 621 C C . SER A 1 80 ? 16.782 7.365 -23.023 1.00 89.69 80 SER A C 1
ATOM 623 O O . SER A 1 80 ? 15.952 7.847 -23.795 1.00 89.69 80 SER A O 1
ATOM 625 N N . LEU A 1 81 ? 18.096 7.526 -23.184 1.00 90.19 81 LEU A N 1
ATOM 626 C CA . LEU A 1 81 ? 18.696 8.213 -24.331 1.00 90.19 81 LEU A CA 1
ATOM 627 C C . LEU A 1 81 ? 18.895 7.242 -25.502 1.00 90.19 81 LEU A C 1
ATOM 629 O O . LEU A 1 81 ? 19.128 6.063 -25.283 1.00 90.19 81 LEU A O 1
ATOM 633 N N . ALA A 1 82 ? 18.856 7.725 -26.744 1.00 88.69 82 ALA A N 1
ATOM 634 C CA . ALA A 1 82 ? 19.154 6.908 -27.925 1.00 88.69 82 ALA A CA 1
ATOM 635 C C . ALA A 1 82 ? 20.666 6.854 -28.241 1.00 88.69 82 ALA A C 1
ATOM 637 O O . ALA A 1 82 ? 21.433 7.711 -27.802 1.00 88.69 82 ALA A O 1
ATOM 638 N N . GLY A 1 83 ? 21.084 5.870 -29.045 1.00 89.56 83 GLY A N 1
ATOM 639 C CA . GLY A 1 83 ? 22.471 5.722 -29.509 1.00 89.56 83 GLY A CA 1
ATOM 640 C C . GLY A 1 83 ? 23.419 5.164 -28.442 1.00 89.56 83 GLY A C 1
ATOM 641 O O . GLY A 1 83 ? 22.999 4.410 -27.564 1.00 89.56 83 GLY A O 1
ATOM 642 N N . ASP A 1 84 ? 24.695 5.547 -28.500 1.00 89.94 84 ASP A N 1
ATOM 643 C CA . ASP A 1 84 ? 25.757 5.001 -27.634 1.00 89.94 84 ASP A CA 1
ATOM 644 C C . ASP A 1 84 ? 25.512 5.247 -26.133 1.00 89.94 84 ASP A C 1
ATOM 646 O O . ASP A 1 84 ? 25.965 4.487 -25.276 1.00 89.94 84 ASP A O 1
ATOM 650 N N . ALA A 1 85 ? 24.731 6.278 -25.796 1.00 90.88 85 ALA A N 1
ATOM 651 C CA . ALA A 1 85 ? 24.369 6.610 -24.420 1.00 90.88 85 ALA A CA 1
ATOM 652 C C . ALA A 1 85 ? 23.226 5.748 -23.847 1.00 90.88 85 ALA A C 1
ATOM 654 O O . ALA A 1 85 ? 22.927 5.860 -22.653 1.00 90.88 85 ALA A O 1
ATOM 655 N N . TYR A 1 86 ? 22.587 4.885 -24.649 1.00 92.06 86 TYR A N 1
ATOM 656 C CA . TYR A 1 86 ? 21.424 4.100 -24.219 1.00 92.06 86 TYR A CA 1
ATOM 657 C C . TYR A 1 86 ? 21.732 3.243 -22.990 1.00 92.06 86 TYR A C 1
ATOM 659 O O . TYR A 1 86 ? 21.064 3.382 -21.964 1.00 92.06 86 TYR A O 1
ATOM 667 N N . LEU A 1 87 ? 22.793 2.431 -23.041 1.00 91.50 87 LEU A N 1
ATOM 668 C CA . LEU A 1 87 ? 23.174 1.560 -21.923 1.00 91.50 87 LEU A CA 1
ATOM 669 C C . LEU A 1 87 ? 23.489 2.356 -20.650 1.00 91.50 87 LEU A C 1
ATOM 671 O O . LEU A 1 87 ? 23.014 1.999 -19.572 1.00 91.50 87 LEU A O 1
ATOM 675 N N . HIS A 1 88 ? 24.220 3.467 -20.772 1.00 92.25 88 HIS A N 1
ATOM 676 C CA . HIS A 1 88 ? 24.515 4.343 -19.637 1.00 92.25 88 HIS A CA 1
ATOM 677 C C . HIS A 1 88 ? 23.243 4.930 -19.018 1.00 92.25 88 HIS A C 1
ATOM 679 O O . HIS A 1 88 ? 23.100 4.928 -17.794 1.00 92.25 88 HIS A O 1
ATOM 685 N N . SER A 1 89 ? 22.297 5.379 -19.847 1.00 91.75 89 SER A N 1
ATOM 686 C CA . SER A 1 89 ? 21.025 5.927 -19.371 1.00 91.75 89 SER A CA 1
ATOM 687 C C . SER A 1 89 ? 20.178 4.881 -18.644 1.00 91.75 89 SER A C 1
ATOM 689 O O . SER A 1 89 ? 19.660 5.155 -17.564 1.00 91.75 89 SER A O 1
ATOM 691 N N . VAL A 1 90 ? 20.109 3.650 -19.162 1.00 92.44 90 VAL A N 1
ATOM 692 C CA . VAL A 1 90 ? 19.361 2.546 -18.541 1.00 92.44 90 VAL A CA 1
ATOM 693 C C . VAL A 1 90 ? 19.964 2.160 -17.191 1.00 92.44 90 VAL A C 1
ATOM 695 O O . VAL A 1 90 ? 19.223 1.961 -16.225 1.00 92.44 90 VAL A O 1
ATOM 698 N N . ILE A 1 91 ? 21.295 2.093 -17.089 1.00 93.31 91 ILE A N 1
ATOM 699 C CA . ILE A 1 91 ? 21.986 1.811 -15.823 1.00 93.31 91 ILE A CA 1
ATOM 700 C C . ILE A 1 91 ? 21.704 2.921 -14.804 1.00 93.31 91 ILE A C 1
ATOM 702 O O . ILE A 1 91 ? 21.322 2.627 -13.670 1.00 93.31 91 ILE A O 1
ATOM 706 N N . ALA A 1 92 ? 21.825 4.189 -15.206 1.00 93.19 92 ALA A N 1
ATOM 707 C CA . ALA A 1 92 ? 21.560 5.330 -14.332 1.00 93.19 92 ALA A CA 1
ATOM 708 C C . ALA A 1 92 ? 20.108 5.348 -13.820 1.00 93.19 92 ALA A C 1
ATOM 710 O O . ALA A 1 92 ? 19.880 5.511 -12.619 1.00 93.19 92 ALA A O 1
ATOM 711 N N . ILE A 1 93 ? 19.130 5.108 -14.702 1.00 92.50 93 ILE A N 1
ATOM 712 C CA . ILE A 1 93 ? 17.707 4.998 -14.340 1.00 92.50 93 ILE A CA 1
ATOM 713 C C . ILE A 1 93 ? 17.495 3.848 -13.352 1.00 92.50 93 ILE A C 1
ATOM 715 O O . ILE A 1 93 ? 16.832 4.030 -12.332 1.00 92.50 93 ILE A O 1
ATOM 719 N N . SER A 1 94 ? 18.088 2.682 -13.616 1.00 89.81 94 SER A N 1
ATOM 720 C CA . SER A 1 94 ? 17.945 1.499 -12.761 1.00 89.81 94 SER A CA 1
ATOM 721 C C . SER A 1 94 ? 18.470 1.752 -11.347 1.00 89.81 94 SER A C 1
ATOM 723 O O . SER A 1 94 ? 17.790 1.434 -10.370 1.00 89.81 94 SER A O 1
ATOM 725 N N . ILE A 1 95 ? 19.643 2.383 -11.224 1.00 92.94 95 ILE A N 1
ATOM 726 C CA . ILE A 1 95 ? 20.220 2.770 -9.928 1.00 92.94 95 ILE A CA 1
ATOM 727 C C . ILE A 1 95 ? 19.316 3.789 -9.228 1.00 92.94 95 ILE A C 1
ATOM 729 O O . ILE A 1 95 ? 18.998 3.615 -8.051 1.00 92.94 95 ILE A O 1
ATOM 733 N N . GLY A 1 96 ? 18.851 4.818 -9.943 1.00 92.75 96 GLY A N 1
ATOM 734 C CA . GLY A 1 96 ? 17.945 5.825 -9.390 1.00 92.75 96 GLY A CA 1
ATOM 735 C C . GLY A 1 96 ? 16.655 5.212 -8.842 1.00 92.75 96 GLY A C 1
ATOM 736 O O . GLY A 1 96 ? 16.266 5.487 -7.707 1.00 92.75 96 GLY A O 1
ATOM 737 N N . MET A 1 97 ? 16.023 4.315 -9.601 1.00 90.12 97 MET A N 1
ATOM 738 C CA . MET A 1 97 ? 14.817 3.608 -9.165 1.00 90.12 97 MET A CA 1
ATOM 739 C C . MET A 1 97 ? 15.073 2.702 -7.958 1.00 90.12 97 MET A C 1
ATOM 741 O O . MET A 1 97 ? 14.259 2.684 -7.032 1.00 90.12 97 MET A O 1
ATOM 745 N N . ALA A 1 98 ? 16.192 1.973 -7.939 1.00 88.94 98 ALA A N 1
ATOM 746 C CA . ALA A 1 98 ? 16.563 1.128 -6.808 1.00 88.94 98 ALA A CA 1
ATOM 747 C C . ALA A 1 98 ? 16.749 1.958 -5.529 1.00 88.94 98 ALA A C 1
ATOM 749 O O . ALA A 1 98 ? 16.204 1.603 -4.483 1.00 88.94 98 ALA A O 1
ATOM 750 N N . LEU A 1 99 ? 17.444 3.097 -5.621 1.00 93.19 99 LEU A N 1
ATOM 751 C CA . LEU A 1 99 ? 17.640 4.015 -4.498 1.00 93.19 99 LEU A CA 1
ATOM 752 C C . LEU A 1 99 ? 16.313 4.570 -3.981 1.00 93.19 99 LEU A C 1
ATOM 754 O O . LEU A 1 99 ? 16.051 4.501 -2.781 1.00 93.19 99 LEU A O 1
ATOM 758 N N . VAL A 1 100 ? 15.448 5.063 -4.871 1.00 91.44 100 VAL A N 1
ATOM 759 C CA . VAL A 1 100 ? 14.122 5.574 -4.489 1.00 91.44 100 VAL A CA 1
ATOM 760 C C . VAL A 1 100 ? 13.297 4.489 -3.798 1.00 91.44 100 VAL A C 1
ATOM 762 O O . VAL A 1 100 ? 12.672 4.762 -2.774 1.00 91.44 100 VAL A O 1
ATOM 765 N N . ASN A 1 101 ? 13.326 3.253 -4.302 1.00 88.25 101 ASN A N 1
ATOM 766 C CA . ASN A 1 101 ? 12.587 2.140 -3.711 1.00 88.25 101 ASN A CA 1
ATOM 767 C C . ASN A 1 101 ? 13.104 1.782 -2.308 1.00 88.25 101 ASN A C 1
ATOM 769 O O . ASN A 1 101 ? 12.307 1.581 -1.392 1.00 88.25 101 ASN A O 1
ATOM 773 N N . VAL A 1 102 ? 14.427 1.757 -2.110 1.00 89.38 102 VAL A N 1
ATOM 774 C CA . VAL A 1 102 ? 15.035 1.503 -0.793 1.00 89.38 102 VAL A CA 1
ATOM 775 C C . VAL A 1 102 ? 14.702 2.626 0.187 1.00 89.38 102 VAL A C 1
ATOM 777 O O . VAL A 1 102 ? 14.229 2.349 1.287 1.00 89.38 102 VAL A O 1
ATOM 780 N N . VAL A 1 103 ? 14.888 3.889 -0.205 1.00 93.38 103 VAL A N 1
ATOM 781 C CA . VAL A 1 103 ? 14.603 5.049 0.655 1.00 93.38 103 VAL A CA 1
ATOM 782 C C . VAL A 1 103 ? 13.122 5.096 1.026 1.00 93.38 103 VAL A C 1
ATOM 784 O O . VAL A 1 103 ? 12.786 5.225 2.202 1.00 93.38 103 VAL A O 1
ATOM 787 N N . SER A 1 104 ? 12.230 4.923 0.048 1.00 92.31 104 SER A N 1
ATOM 788 C CA . SER A 1 104 ? 10.786 4.850 0.285 1.00 92.31 104 SER A CA 1
ATOM 789 C C . SER A 1 104 ? 10.431 3.696 1.224 1.00 92.31 104 SER A C 1
ATOM 791 O O . SER A 1 104 ? 9.657 3.892 2.161 1.00 92.31 104 SER A O 1
ATOM 793 N N . GLY A 1 105 ? 11.051 2.526 1.042 1.00 89.56 105 GLY A N 1
ATOM 794 C CA . GLY A 1 105 ? 10.882 1.371 1.920 1.00 89.56 105 GLY A CA 1
ATOM 795 C C . GLY A 1 105 ? 11.311 1.652 3.360 1.00 89.56 105 GLY A C 1
ATOM 796 O O . GLY A 1 105 ? 10.575 1.324 4.288 1.00 89.56 105 GLY A O 1
ATOM 797 N N . VAL A 1 106 ? 12.455 2.306 3.570 1.00 91.19 106 VAL A N 1
ATOM 798 C CA . VAL A 1 106 ? 12.937 2.686 4.911 1.00 91.19 106 VAL A CA 1
ATOM 799 C C . VAL A 1 106 ? 12.006 3.696 5.574 1.00 91.19 106 VAL A C 1
ATOM 801 O O . VAL A 1 106 ? 11.642 3.514 6.737 1.00 91.19 106 VAL A O 1
ATOM 804 N N . ILE A 1 107 ? 11.569 4.721 4.840 1.00 93.94 107 ILE A N 1
ATOM 805 C CA . ILE A 1 107 ? 10.602 5.708 5.340 1.00 93.94 107 ILE A CA 1
ATOM 806 C C . ILE A 1 107 ? 9.297 5.010 5.737 1.00 93.94 107 ILE A C 1
ATOM 808 O O . ILE A 1 107 ? 8.769 5.257 6.821 1.00 93.94 107 ILE A O 1
ATOM 812 N N . TRP A 1 108 ? 8.806 4.096 4.899 1.00 92.06 108 TRP A N 1
ATOM 813 C CA . TRP A 1 108 ? 7.597 3.325 5.168 1.00 92.06 108 TRP A CA 1
ATOM 814 C C . TRP A 1 108 ? 7.736 2.428 6.403 1.00 92.06 108 TRP A C 1
ATOM 816 O O . TRP A 1 108 ? 6.850 2.416 7.257 1.00 92.06 108 TRP A O 1
ATOM 826 N N . MET A 1 109 ? 8.861 1.720 6.547 1.00 87.69 109 MET A N 1
ATOM 827 C CA . MET A 1 109 ? 9.152 0.909 7.735 1.00 87.69 109 MET A CA 1
ATOM 828 C C . MET A 1 109 ? 9.200 1.764 9.008 1.00 87.69 109 MET A C 1
ATOM 830 O O . MET A 1 109 ? 8.619 1.390 10.029 1.00 87.69 109 MET A O 1
ATOM 834 N N . GLY A 1 110 ? 9.840 2.936 8.947 1.00 88.62 110 GLY A N 1
ATOM 835 C CA . GLY A 1 110 ? 9.877 3.888 10.058 1.00 88.62 110 GLY A CA 1
ATOM 836 C C . GLY A 1 110 ? 8.483 4.394 10.436 1.00 88.62 110 GLY A C 1
ATOM 837 O O . GLY A 1 110 ? 8.122 4.402 11.615 1.00 88.62 110 GLY A O 1
ATOM 838 N N . PHE A 1 111 ? 7.667 4.739 9.440 1.00 90.31 111 PHE A N 1
ATOM 839 C CA . PHE A 1 111 ? 6.283 5.162 9.642 1.00 90.31 111 PHE A CA 1
ATOM 840 C C . PHE A 1 111 ? 5.424 4.053 10.266 1.00 90.31 111 PHE A C 1
ATOM 842 O O . PHE A 1 111 ? 4.683 4.311 11.215 1.00 90.31 111 PHE A O 1
ATOM 849 N N . GLY A 1 112 ? 5.582 2.805 9.814 1.00 87.12 112 GLY A N 1
ATOM 850 C CA . GLY A 1 112 ? 4.913 1.642 10.401 1.00 87.12 112 GLY A CA 1
ATOM 851 C C . GLY A 1 112 ? 5.269 1.434 11.876 1.00 87.12 112 GLY A C 1
ATOM 852 O O . GLY A 1 112 ? 4.382 1.213 12.699 1.00 87.12 112 GLY A O 1
ATOM 853 N N . SER A 1 113 ? 6.547 1.591 12.238 1.00 86.06 113 SER A N 1
ATOM 854 C CA . SER A 1 113 ? 7.002 1.532 13.637 1.00 86.06 113 SER A CA 1
ATOM 855 C C . SER A 1 113 ? 6.387 2.644 14.495 1.00 86.06 113 SER A C 1
ATOM 857 O O . SER A 1 113 ? 5.939 2.398 15.618 1.00 86.06 113 SER A O 1
ATOM 859 N N . LEU A 1 114 ? 6.296 3.866 13.958 1.00 87.06 114 LEU A N 1
ATOM 860 C CA . LEU A 1 114 ? 5.673 4.997 14.648 1.00 87.06 114 LEU A CA 1
ATOM 861 C C . LEU A 1 114 ? 4.172 4.770 14.878 1.00 87.06 114 LEU A C 1
ATOM 863 O O . LEU A 1 114 ? 3.687 4.968 15.994 1.00 87.06 114 LEU A O 1
ATOM 867 N N . ILE A 1 115 ? 3.449 4.306 13.855 1.00 86.50 115 ILE A N 1
ATOM 868 C CA . ILE A 1 115 ? 2.029 3.949 13.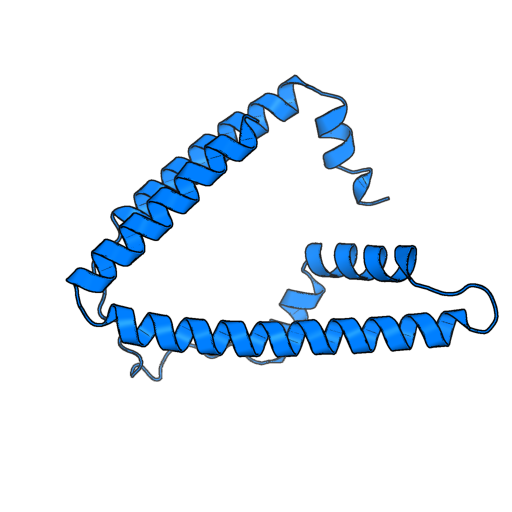967 1.00 86.50 115 ILE A CA 1
ATOM 869 C C . ILE A 1 115 ? 1.837 2.834 14.995 1.00 86.50 115 ILE A C 1
ATOM 871 O O . ILE A 1 115 ? 0.970 2.953 15.858 1.00 86.50 115 ILE A O 1
ATOM 875 N N . GLY A 1 116 ? 2.674 1.793 14.971 1.00 84.50 116 GLY A N 1
ATOM 876 C CA . GLY A 1 116 ? 2.611 0.702 15.946 1.00 84.50 116 GLY A CA 1
ATOM 877 C C . GLY A 1 116 ? 2.741 1.190 17.393 1.00 84.50 116 GLY A C 1
ATOM 878 O O . GLY A 1 116 ? 2.040 0.705 18.280 1.00 84.50 116 GLY A O 1
ATOM 879 N N . ARG A 1 117 ? 3.571 2.212 17.643 1.00 83.19 117 ARG A N 1
ATOM 880 C CA . ARG A 1 117 ? 3.672 2.858 18.966 1.00 83.19 117 ARG A CA 1
ATOM 881 C C . ARG A 1 117 ? 2.414 3.651 19.327 1.00 83.19 117 ARG A C 1
ATOM 883 O O . ARG A 1 117 ? 1.975 3.582 20.473 1.00 83.19 117 ARG A O 1
ATOM 890 N N . LEU A 1 118 ? 1.833 4.379 18.372 1.00 82.00 118 LEU A N 1
ATOM 891 C CA . LEU A 1 118 ? 0.614 5.172 18.575 1.00 82.00 118 LEU A CA 1
ATOM 892 C C . LEU A 1 118 ? -0.616 4.290 18.854 1.00 82.00 118 LEU A C 1
ATOM 894 O O . LEU A 1 118 ? -1.473 4.641 19.666 1.00 82.00 118 LEU A O 1
ATOM 898 N N . LEU A 1 119 ? -0.672 3.116 18.227 1.00 86.06 119 LEU A N 1
ATOM 899 C CA . LEU A 1 119 ? -1.759 2.143 18.327 1.00 86.06 119 LEU A CA 1
ATOM 900 C C . LEU A 1 119 ? -1.788 1.343 19.642 1.00 86.06 119 LEU A C 1
ATOM 902 O O . LEU A 1 119 ? -2.660 0.500 19.815 1.00 86.06 119 LEU A O 1
ATOM 906 N N . ARG A 1 120 ? -0.900 1.629 20.605 1.00 83.62 120 ARG A N 1
ATOM 907 C CA . ARG A 1 120 ? -0.862 0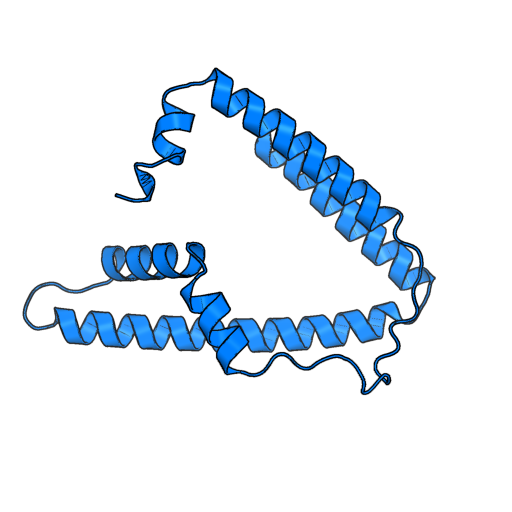.952 21.917 1.00 83.62 120 ARG A CA 1
ATOM 908 C C . ARG A 1 120 ? -2.061 1.236 22.826 1.00 83.62 120 ARG A C 1
ATOM 910 O O . ARG A 1 120 ? -2.220 0.553 23.832 1.00 83.62 120 ARG A O 1
ATOM 917 N N . SER A 1 121 ? -2.873 2.256 22.533 1.00 86.56 121 SER A N 1
ATOM 918 C CA . SER A 1 121 ? -4.091 2.532 23.308 1.00 86.56 121 SER A CA 1
ATOM 919 C C . SER A 1 121 ? -5.348 2.081 22.552 1.00 86.56 121 SER A C 1
ATOM 921 O O . SER A 1 121 ? -5.464 2.362 21.355 1.00 86.56 121 SER A O 1
ATOM 923 N N . PRO A 1 122 ? -6.353 1.503 23.239 1.00 86.94 122 PRO A N 1
ATOM 924 C CA . PRO A 1 122 ? -7.614 1.112 22.605 1.00 86.94 122 PRO A CA 1
ATOM 925 C C . PRO A 1 122 ? -8.349 2.273 21.920 1.00 86.94 122 PRO A C 1
ATOM 927 O O . PRO A 1 122 ? -9.046 2.077 20.927 1.00 86.94 122 PRO A O 1
ATOM 930 N N . ARG A 1 123 ? -8.203 3.502 22.440 1.00 89.12 123 ARG A N 1
ATOM 931 C CA . ARG A 1 123 ? -8.807 4.701 21.839 1.00 89.12 123 ARG A CA 1
ATOM 932 C C . ARG A 1 123 ? -8.116 5.079 20.530 1.00 89.12 123 ARG A C 1
ATOM 934 O O . ARG A 1 123 ? -8.804 5.289 19.536 1.00 89.12 123 ARG A O 1
ATOM 941 N N . ALA A 1 124 ? -6.782 5.129 20.519 1.00 90.00 124 ALA A N 1
ATOM 942 C CA . ALA A 1 124 ? -6.012 5.430 19.312 1.00 90.00 124 ALA A CA 1
ATOM 943 C C . ALA A 1 124 ? -6.245 4.379 18.218 1.00 90.00 124 ALA A C 1
ATOM 945 O O . ALA A 1 124 ? -6.427 4.751 17.063 1.00 90.00 124 ALA A O 1
ATOM 946 N N . TRP A 1 125 ? -6.338 3.097 18.589 1.00 90.69 125 TRP A N 1
ATOM 947 C CA . TRP A 1 125 ? -6.685 2.009 17.671 1.00 90.69 125 TRP A CA 1
ATOM 948 C C . TRP A 1 125 ? -8.024 2.226 16.974 1.00 90.69 125 TRP A C 1
ATOM 950 O O . TRP A 1 125 ? -8.094 2.223 15.747 1.00 90.69 125 TRP A O 1
ATOM 960 N N . LYS A 1 126 ? -9.085 2.488 17.747 1.00 91.19 126 LYS A N 1
ATOM 961 C CA . LYS A 1 126 ? -10.424 2.727 17.190 1.00 91.19 126 LYS A CA 1
ATOM 962 C C . LYS A 1 126 ? -10.457 3.948 16.274 1.00 91.19 126 LYS A C 1
ATOM 964 O O . LYS A 1 126 ? -11.028 3.869 15.193 1.00 91.19 126 LYS A O 1
ATOM 969 N N . ILE A 1 127 ? -9.839 5.060 16.682 1.00 92.56 127 ILE A N 1
ATOM 970 C CA . ILE A 1 127 ? -9.794 6.288 15.870 1.00 92.56 127 ILE A CA 1
ATOM 971 C C . ILE A 1 127 ? -9.040 6.037 14.561 1.00 92.56 127 ILE A C 1
ATOM 973 O O . ILE A 1 127 ? -9.524 6.410 13.494 1.00 92.56 127 ILE A O 1
ATOM 977 N N . PHE A 1 128 ? -7.882 5.378 14.632 1.00 92.62 128 PHE A N 1
ATOM 978 C CA . PHE A 1 128 ? -7.071 5.063 13.461 1.00 92.62 128 PHE A CA 1
ATOM 979 C C . PHE A 1 128 ? -7.812 4.144 12.486 1.00 92.62 128 PHE A C 1
ATOM 981 O O . PHE A 1 128 ? -7.896 4.454 11.300 1.00 92.62 128 PHE A O 1
ATOM 988 N N . ASN A 1 129 ? -8.411 3.061 12.979 1.00 93.94 129 ASN A N 1
ATOM 989 C CA . ASN A 1 129 ? -9.161 2.121 12.149 1.00 93.94 129 ASN A CA 1
ATOM 990 C C . ASN A 1 129 ? -10.410 2.753 11.531 1.00 93.94 129 ASN A C 1
ATOM 992 O O . ASN A 1 129 ? -10.699 2.509 10.361 1.00 93.94 129 ASN A O 1
ATOM 996 N N . LEU A 1 130 ? -11.116 3.613 12.270 1.00 94.94 130 LEU A N 1
ATOM 997 C CA . LEU A 1 130 ? -12.246 4.362 11.726 1.00 94.94 130 LEU A CA 1
ATOM 998 C C . LEU A 1 130 ? -11.795 5.303 10.599 1.00 94.94 130 LEU A C 1
ATOM 1000 O O . LEU A 1 130 ? -12.428 5.341 9.545 1.00 94.94 130 LEU A O 1
ATOM 1004 N N . ALA A 1 131 ? -10.683 6.019 10.788 1.00 95.50 131 ALA A N 1
ATOM 1005 C CA . ALA A 1 131 ? -10.119 6.903 9.770 1.00 95.50 131 ALA A CA 1
ATOM 1006 C C . ALA A 1 131 ? -9.659 6.127 8.524 1.00 95.50 131 ALA A C 1
ATOM 1008 O O . ALA A 1 131 ? -10.000 6.501 7.403 1.00 95.50 131 ALA A O 1
ATOM 1009 N N . MET A 1 132 ? -8.941 5.016 8.706 1.00 94.62 132 MET A N 1
ATOM 1010 C CA . MET A 1 132 ? -8.490 4.148 7.613 1.00 94.62 132 MET A CA 1
ATOM 1011 C C . MET A 1 132 ? -9.663 3.521 6.854 1.00 94.62 132 MET A C 1
ATOM 1013 O O . MET A 1 132 ? -9.660 3.494 5.621 1.00 94.62 132 MET A O 1
ATOM 1017 N N . GLY A 1 133 ? -10.687 3.057 7.573 1.00 96.25 133 GLY A N 1
ATOM 1018 C CA . GLY A 1 133 ? -11.924 2.550 6.985 1.00 96.25 133 GLY A CA 1
ATOM 1019 C C . GLY A 1 133 ? -12.647 3.626 6.174 1.00 96.25 133 GLY A C 1
ATOM 1020 O O . GLY A 1 133 ? -12.985 3.394 5.016 1.00 96.25 133 GLY A O 1
ATOM 1021 N N . ALA A 1 134 ? -12.800 4.834 6.722 1.00 96.62 134 ALA A N 1
ATOM 1022 C CA . ALA A 1 134 ? -13.422 5.959 6.023 1.00 96.62 134 ALA A CA 1
ATOM 1023 C C . ALA A 1 134 ? -12.655 6.358 4.752 1.00 96.62 134 ALA A C 1
ATOM 1025 O O . ALA A 1 134 ? -13.269 6.541 3.702 1.00 96.62 134 ALA A O 1
ATOM 1026 N N . LEU A 1 135 ? -11.321 6.433 4.812 1.00 96.31 135 LEU A N 1
ATOM 1027 C CA . LEU A 1 135 ? -10.477 6.696 3.640 1.00 96.31 135 LEU A CA 1
ATOM 1028 C C . LEU A 1 135 ? -10.616 5.594 2.580 1.00 96.31 135 LEU A C 1
ATOM 1030 O O . LEU A 1 135 ? -10.740 5.891 1.393 1.00 96.31 135 LEU A O 1
ATOM 1034 N N . THR A 1 136 ? -10.661 4.328 3.002 1.00 96.06 136 THR A N 1
ATOM 1035 C CA . THR A 1 136 ? -10.857 3.182 2.099 1.00 96.06 136 THR A CA 1
ATOM 1036 C C . THR A 1 136 ? -12.228 3.236 1.420 1.00 96.06 136 THR A C 1
ATOM 1038 O O . THR A 1 136 ? -12.326 3.024 0.213 1.00 96.06 136 THR A O 1
ATOM 1041 N N . ALA A 1 137 ? -13.283 3.583 2.160 1.00 95.94 137 ALA A N 1
ATOM 1042 C CA . ALA A 1 137 ? -14.615 3.791 1.597 1.00 95.94 137 ALA A CA 1
ATOM 1043 C C . ALA A 1 137 ? -14.646 4.997 0.641 1.00 95.94 137 ALA A C 1
ATOM 1045 O O . ALA A 1 137 ? -15.269 4.926 -0.418 1.00 95.94 137 ALA A O 1
ATOM 1046 N N . ALA A 1 138 ? -13.925 6.078 0.954 1.00 96.06 138 ALA A N 1
ATOM 1047 C CA . ALA A 1 138 ? -13.826 7.253 0.091 1.00 96.06 138 ALA A CA 1
ATOM 1048 C C . ALA A 1 138 ? -13.181 6.942 -1.272 1.00 96.06 138 ALA A C 1
ATOM 1050 O O . ALA A 1 138 ? -13.552 7.564 -2.268 1.00 96.06 138 ALA A O 1
ATOM 1051 N N . CYS A 1 139 ? -12.298 5.938 -1.369 1.00 94.25 139 CYS A N 1
ATOM 1052 C CA . CYS A 1 139 ? -11.765 5.477 -2.657 1.00 94.25 139 CYS A CA 1
ATOM 1053 C C . CYS A 1 139 ? -12.860 4.997 -3.621 1.00 94.25 139 CYS A C 1
ATOM 1055 O O . CYS A 1 139 ? -12.682 5.096 -4.833 1.00 94.25 139 CYS A O 1
ATOM 1057 N N . VAL A 1 140 ? -14.010 4.531 -3.122 1.00 94.94 140 VAL A N 1
ATOM 1058 C CA . VAL A 1 140 ? -15.147 4.162 -3.978 1.00 94.94 140 VAL A CA 1
ATOM 1059 C C . VAL A 1 140 ? -15.661 5.376 -4.746 1.00 94.94 140 VAL A C 1
ATOM 1061 O O . VAL A 1 140 ? -15.949 5.262 -5.932 1.00 94.94 140 VAL A O 1
ATOM 1064 N N . LEU A 1 141 ? -15.687 6.564 -4.134 1.00 93.75 141 LEU A N 1
ATOM 1065 C CA . LEU A 1 141 ? -16.105 7.795 -4.817 1.00 93.75 141 LEU A CA 1
ATOM 1066 C C . LEU A 1 141 ? -15.208 8.115 -6.021 1.00 93.75 141 LEU A C 1
ATOM 1068 O O . LEU A 1 141 ? -15.696 8.633 -7.020 1.00 93.75 141 LEU A O 1
ATOM 1072 N N . LEU A 1 142 ? -13.916 7.779 -5.945 1.00 91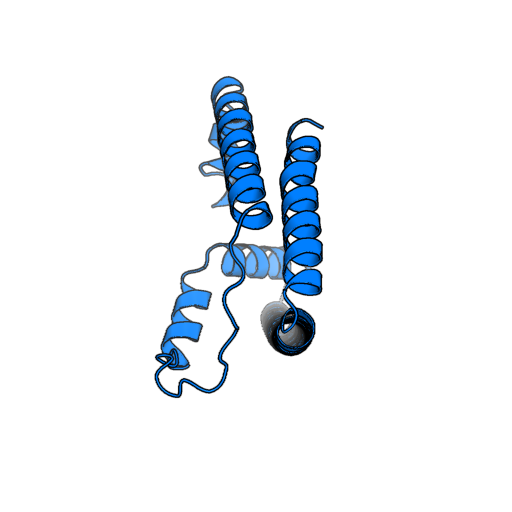.94 142 LEU A N 1
ATOM 1073 C CA . LEU A 1 142 ? -12.971 7.965 -7.049 1.00 91.94 142 LEU A CA 1
ATOM 1074 C C . LEU A 1 142 ? -13.213 6.986 -8.200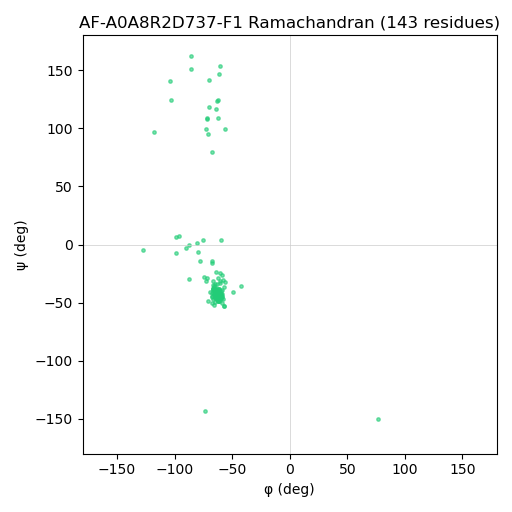 1.00 91.94 142 LEU A C 1
ATOM 1076 O O . LEU A 1 142 ? -12.928 7.331 -9.338 1.00 91.94 142 LEU A O 1
ATOM 1080 N N . ILE A 1 143 ? -13.752 5.792 -7.926 1.00 89.62 143 ILE A N 1
ATOM 1081 C CA . ILE A 1 143 ? -14.102 4.824 -8.975 1.00 89.62 143 ILE A CA 1
ATOM 1082 C C . ILE A 1 143 ? -15.248 5.370 -9.830 1.00 89.62 143 ILE A C 1
ATOM 1084 O O . ILE A 1 143 ? -15.253 5.175 -11.040 1.00 89.62 143 ILE A O 1
ATOM 1088 N N . TRP A 1 144 ? -16.234 6.031 -9.221 1.00 89.56 144 TRP A N 1
ATOM 1089 C CA . TRP A 1 144 ? -17.438 6.507 -9.915 1.00 89.56 144 TRP A CA 1
ATOM 1090 C C . TRP A 1 144 ? -17.323 7.920 -10.498 1.00 89.56 144 TRP A C 1
ATOM 1092 O O . TRP A 1 144 ? -18.264 8.359 -11.158 1.00 89.56 144 TRP A O 1
ATOM 1102 N N . ARG A 1 145 ? -16.191 8.598 -10.285 1.00 81.25 145 ARG A N 1
ATOM 1103 C CA . ARG A 1 145 ? -15.811 9.802 -11.035 1.00 81.25 145 ARG A CA 1
ATOM 1104 C C . ARG A 1 145 ? -15.265 9.442 -12.412 1.00 81.25 145 ARG A C 1
ATOM 1106 O O . ARG A 1 145 ? -15.424 10.298 -13.304 1.00 81.25 145 ARG A O 1
#

Radius of gyration: 20.65 Å; Cα contacts (8 Å, |Δi|>4): 69; chains: 1; bounding box: 46×26×53 Å

Foldseek 3Di:
DVCCPPVVVCVVDVVSLVVCLVVLLVVLLVVLVCLLPPAQDQPPPPPPPPPDDDPVNVVVVCVVDVVNVVVLVVQLVVFADDDPCRVVRSVVSVVVVVVVVVVVVVVVVVVVVVLSVQSNDRVSSNVVSNVVSVVSSVVSVVSVD

pLDDT: mean 84.55, std 12.64, range [39.44, 97.19]

Secondary structure (DSSP, 8-state):
-GGGSHHHHHHH-HHHHHHHHHHHHHHHHHHHHHHHT-------TT-TTS-PPPHHHHHHHHHH-HHHHHHHHHHHHHHPPPGGGHHHHHHHHHHHHHHHHHHHHHHHHHHHHHHHHHTTSHHHHHHHHHHHHHHHHHHHHHH--